Protein AF-A0AB35RAZ9-F1 (afdb_monomer)

Secondary structure (DSSP, 8-state):
-----HHHHT--------HHHHHHHHTHHHH----TT-HHHHHHHHHHHHHHHHHHHHHHTT-

Structure (mmCIF, N/CA/C/O backbone):
data_AF-A0AB35RAZ9-F1
#
_entry.id   AF-A0AB35RAZ9-F1
#
loop_
_atom_site.group_PDB
_atom_site.id
_atom_site.type_symbol
_atom_site.label_atom_id
_atom_site.label_alt_id
_atom_site.label_comp_id
_atom_site.label_asym_id
_atom_site.label_entity_id
_atom_site.label_seq_id
_atom_site.pdbx_PDB_ins_code
_atom_site.Cartn_x
_atom_site.Cartn_y
_atom_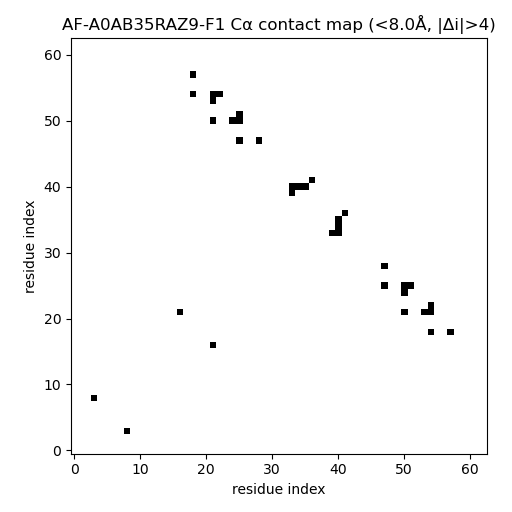site.Cartn_z
_atom_site.occupancy
_atom_site.B_iso_or_equiv
_atom_site.auth_seq_id
_atom_site.auth_comp_id
_atom_site.auth_asym_id
_atom_site.auth_atom_id
_atom_site.pdbx_PDB_model_num
ATOM 1 N N . MET A 1 1 ? 16.876 11.264 -14.975 1.00 49.12 1 MET A N 1
ATOM 2 C CA . MET A 1 1 ? 16.106 11.239 -13.713 1.00 49.12 1 MET A CA 1
ATOM 3 C C . MET A 1 1 ? 16.711 10.103 -12.915 1.00 49.12 1 MET A C 1
ATOM 5 O O . MET A 1 1 ? 16.183 9.008 -12.918 1.00 49.12 1 MET A O 1
ATOM 9 N N . ASP A 1 2 ? 17.863 10.344 -12.302 1.00 56.31 2 ASP A N 1
ATOM 10 C CA . ASP A 1 2 ? 18.594 9.317 -11.556 1.00 56.31 2 ASP A CA 1
ATOM 11 C C . ASP A 1 2 ? 18.514 9.684 -10.085 1.00 56.31 2 ASP A C 1
ATOM 13 O O . ASP A 1 2 ? 19.421 10.318 -9.551 1.00 56.31 2 ASP A O 1
ATOM 17 N N . LYS A 1 3 ? 17.360 9.436 -9.455 1.00 71.31 3 LYS A N 1
ATOM 18 C CA . LYS A 1 3 ? 17.194 9.772 -8.033 1.00 71.31 3 LYS A CA 1
ATOM 19 C C . LYS A 1 3 ? 17.275 8.571 -7.102 1.00 71.31 3 LYS A C 1
ATOM 21 O O . LYS A 1 3 ? 17.640 8.783 -5.954 1.00 71.31 3 LYS A O 1
ATOM 26 N N . TYR A 1 4 ? 17.016 7.357 -7.587 1.00 81.62 4 TYR A N 1
ATOM 27 C CA . TYR A 1 4 ? 17.035 6.145 -6.768 1.00 81.62 4 TYR A CA 1
ATOM 28 C C . TYR A 1 4 ? 17.550 4.960 -7.583 1.00 81.62 4 TYR A C 1
ATOM 30 O O . TYR A 1 4 ? 17.151 4.771 -8.733 1.00 81.62 4 TYR A O 1
ATOM 38 N N . THR A 1 5 ? 18.459 4.183 -6.999 1.00 87.81 5 THR A N 1
ATOM 39 C CA . THR A 1 5 ? 18.870 2.880 -7.532 1.00 87.81 5 THR A CA 1
ATOM 40 C C . THR A 1 5 ? 17.800 1.828 -7.224 1.00 87.81 5 THR A C 1
ATOM 42 O O . THR A 1 5 ? 16.970 2.035 -6.342 1.00 87.81 5 THR A O 1
ATOM 45 N N . LYS A 1 6 ? 17.826 0.665 -7.895 1.00 83.75 6 LYS A N 1
ATOM 46 C CA . LYS A 1 6 ? 16.922 -0.453 -7.545 1.00 83.75 6 LYS A CA 1
ATOM 47 C C . LYS A 1 6 ? 17.028 -0.834 -6.065 1.00 83.75 6 LYS A C 1
ATOM 49 O O . LYS A 1 6 ? 16.015 -0.994 -5.402 1.00 83.75 6 LYS A O 1
ATOM 54 N N . GLN A 1 7 ? 18.252 -0.861 -5.533 1.00 86.38 7 GLN A N 1
ATOM 55 C CA . GLN A 1 7 ? 18.481 -1.117 -4.112 1.00 86.38 7 GLN A CA 1
ATOM 56 C C . GLN A 1 7 ? 17.804 -0.085 -3.208 1.00 86.38 7 GLN A C 1
ATOM 58 O O . GLN A 1 7 ? 17.326 -0.464 -2.147 1.00 86.38 7 GLN A O 1
ATOM 63 N N . ASP A 1 8 ? 17.741 1.186 -3.616 1.00 88.94 8 ASP A N 1
ATOM 64 C CA . ASP A 1 8 ? 17.050 2.224 -2.845 1.00 88.94 8 ASP A CA 1
ATOM 65 C C . ASP A 1 8 ? 15.523 2.050 -2.879 1.00 88.94 8 ASP A C 1
ATOM 67 O O . ASP A 1 8 ? 14.858 2.344 -1.888 1.00 88.94 8 ASP A O 1
ATOM 71 N N . LEU A 1 9 ? 14.965 1.573 -3.999 1.00 86.31 9 LEU A N 1
ATOM 72 C CA . LEU A 1 9 ? 13.525 1.320 -4.158 1.00 86.31 9 LEU A CA 1
ATOM 73 C C . LEU A 1 9 ? 13.053 0.081 -3.384 1.00 86.31 9 LEU A C 1
ATOM 75 O O . LEU A 1 9 ? 11.915 0.049 -2.920 1.00 86.31 9 LEU A O 1
ATOM 79 N N . ASP A 1 10 ? 13.939 -0.897 -3.198 1.00 88.62 10 ASP A N 1
ATOM 80 C CA . ASP A 1 10 ? 13.661 -2.131 -2.455 1.00 88.62 10 ASP A CA 1
ATOM 81 C C . ASP A 1 10 ? 13.763 -1.959 -0.922 1.00 88.62 10 ASP A C 1
ATOM 83 O O . ASP A 1 10 ? 13.494 -2.898 -0.166 1.00 88.62 10 ASP A O 1
ATOM 87 N N . LEU A 1 11 ? 14.154 -0.778 -0.425 1.00 91.88 11 LEU A N 1
ATOM 88 C CA . LEU A 1 11 ? 14.207 -0.501 1.012 1.00 91.88 11 LEU A CA 1
ATOM 89 C C . LEU A 1 11 ? 12.798 -0.388 1.610 1.00 91.88 11 LEU A C 1
ATOM 91 O O . LEU A 1 11 ? 12.012 0.486 1.248 1.00 91.88 11 LEU A O 1
ATOM 95 N N . GLU A 1 12 ? 12.510 -1.213 2.617 1.00 90.56 12 GLU A N 1
ATOM 96 C CA . GLU A 1 12 ? 11.244 -1.166 3.349 1.00 90.56 12 GLU A CA 1
ATOM 97 C C . GLU A 1 12 ? 11.371 -0.380 4.663 1.00 90.56 12 GLU A C 1
ATOM 99 O O . GLU A 1 12 ? 12.254 -0.631 5.486 1.00 90.56 12 GLU A O 1
ATOM 104 N N . ILE A 1 13 ? 10.435 0.547 4.895 1.00 90.50 13 ILE A N 1
ATOM 105 C CA . ILE A 1 13 ? 10.260 1.221 6.185 1.00 90.50 13 ILE A CA 1
ATOM 106 C C .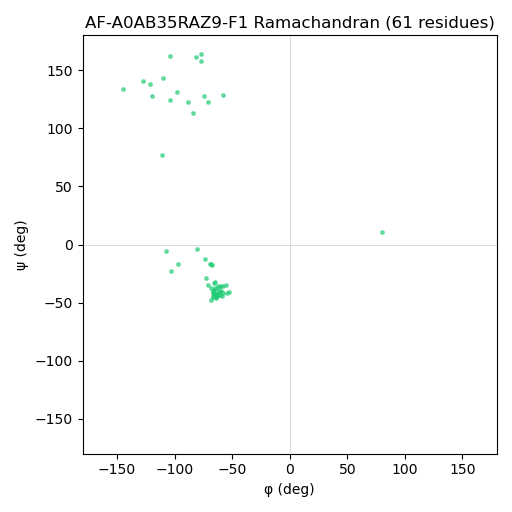 ILE A 1 13 ? 8.811 1.113 6.664 1.00 90.50 13 ILE A C 1
ATOM 108 O O . ILE A 1 13 ? 7.860 1.255 5.898 1.00 90.50 13 ILE A O 1
ATOM 112 N N . SER A 1 14 ? 8.626 0.912 7.968 1.00 90.25 14 SER A N 1
ATOM 113 C CA . SER A 1 14 ? 7.299 0.908 8.589 1.00 90.25 14 SER A CA 1
ATOM 114 C C . SER A 1 14 ? 6.881 2.317 9.015 1.00 90.25 14 SER A C 1
ATOM 116 O O . SER A 1 14 ? 7.545 2.943 9.843 1.00 90.25 14 SER A O 1
ATOM 118 N N . VAL A 1 15 ? 5.738 2.799 8.518 1.00 88.44 15 VAL A N 1
ATOM 119 C CA . VAL A 1 15 ? 5.166 4.112 8.873 1.00 88.44 15 VAL A CA 1
ATOM 120 C C . VAL A 1 15 ? 3.766 3.940 9.463 1.00 88.44 15 VAL A C 1
ATOM 122 O O . VAL A 1 15 ? 2.957 3.153 8.974 1.00 88.44 15 VAL A O 1
ATOM 125 N N . LYS A 1 16 ? 3.448 4.692 10.525 1.00 91.44 16 LYS A N 1
ATOM 126 C CA . LYS A 1 16 ? 2.092 4.732 11.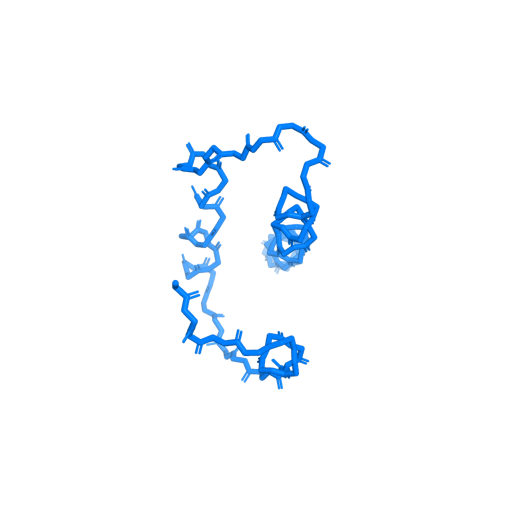092 1.00 91.44 16 LYS A CA 1
ATOM 127 C C . LYS A 1 16 ? 1.237 5.737 10.326 1.00 91.44 16 L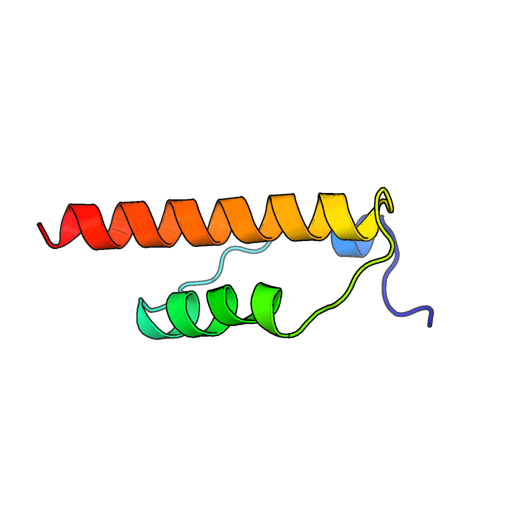YS A C 1
ATOM 129 O O . LYS A 1 16 ? 1.469 6.938 10.433 1.00 91.44 16 LYS A O 1
ATOM 134 N N . LEU A 1 17 ? 0.225 5.244 9.620 1.00 90.06 17 LEU A N 1
ATOM 135 C CA . LEU A 1 17 ? -0.717 6.058 8.852 1.00 90.06 17 LEU A CA 1
ATOM 136 C C . LEU A 1 17 ? -2.108 6.053 9.494 1.00 90.06 17 LEU A C 1
ATOM 138 O O . LEU A 1 17 ? -2.562 5.039 10.032 1.00 90.06 17 LEU A O 1
ATOM 142 N N . LYS A 1 18 ? -2.805 7.191 9.437 1.00 92.62 18 LYS A N 1
ATOM 143 C CA . LYS A 1 18 ? -4.232 7.287 9.775 1.00 92.62 18 LYS A CA 1
ATOM 144 C C . LYS A 1 18 ? -5.072 6.839 8.579 1.00 92.62 18 LYS A C 1
ATOM 146 O O . LYS A 1 18 ? -4.632 6.896 7.436 1.00 92.62 18 LYS A O 1
ATOM 151 N N . LEU A 1 19 ? -6.340 6.500 8.831 1.00 90.06 19 LEU A N 1
ATOM 152 C CA . LEU A 1 19 ? -7.299 6.161 7.770 1.00 90.06 19 LEU A CA 1
ATOM 153 C C . LEU A 1 19 ? -7.379 7.245 6.680 1.00 90.06 19 LEU A C 1
ATOM 155 O O . LEU A 1 19 ? -7.437 6.926 5.500 1.00 90.06 19 LEU A O 1
ATOM 159 N N . ARG A 1 20 ? -7.353 8.525 7.074 1.00 92.81 20 ARG A N 1
ATOM 160 C CA . ARG 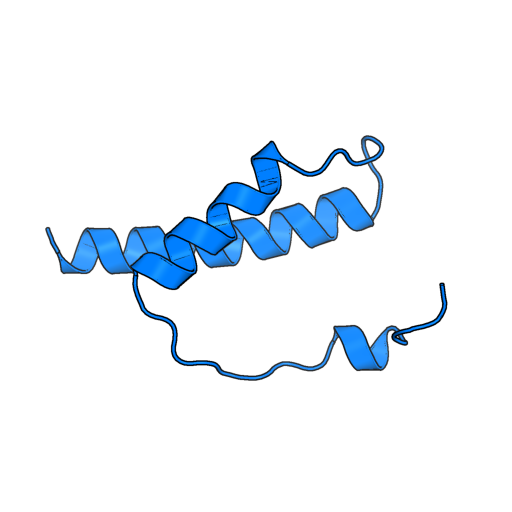A 1 20 ? -7.353 9.646 6.123 1.00 92.81 20 ARG A CA 1
ATOM 161 C C . ARG A 1 20 ? -6.135 9.620 5.199 1.00 92.81 20 ARG A C 1
ATOM 163 O O . ARG A 1 20 ? -6.288 9.899 4.019 1.00 92.81 20 ARG A O 1
ATOM 170 N N . ASP A 1 21 ? -4.965 9.280 5.730 1.00 92.31 21 ASP A N 1
ATOM 171 C CA . ASP A 1 21 ? -3.722 9.258 4.958 1.00 92.31 21 ASP A CA 1
ATOM 172 C C . ASP A 1 21 ? -3.787 8.148 3.895 1.00 92.31 21 ASP A C 1
ATOM 174 O O . ASP A 1 21 ? -3.457 8.382 2.738 1.00 92.31 21 ASP A O 1
ATOM 178 N N . LEU A 1 22 ? -4.332 6.977 4.250 1.00 90.25 22 LEU A N 1
ATOM 179 C CA . LEU A 1 22 ? -4.549 5.870 3.309 1.00 90.25 22 LEU A CA 1
ATOM 180 C C . LEU A 1 22 ? -5.560 6.205 2.200 1.00 90.25 22 LEU A C 1
ATOM 182 O O . LEU A 1 22 ? -5.345 5.826 1.056 1.00 90.25 22 LEU A O 1
ATOM 186 N N . ILE A 1 23 ? -6.635 6.941 2.512 1.00 89.56 23 ILE A N 1
ATOM 187 C CA . ILE A 1 23 ? -7.614 7.387 1.502 1.00 89.56 23 ILE A CA 1
ATOM 188 C C . ILE A 1 23 ? -6.960 8.342 0.496 1.00 89.56 23 ILE A C 1
ATOM 190 O O . ILE A 1 23 ? -7.184 8.216 -0.702 1.00 89.56 23 ILE A O 1
ATOM 194 N N . ILE A 1 24 ? -6.129 9.274 0.968 1.00 89.56 24 ILE A N 1
ATOM 195 C CA . ILE A 1 24 ? -5.420 10.205 0.080 1.00 89.56 24 ILE A CA 1
ATOM 196 C C . ILE A 1 24 ? -4.463 9.438 -0.840 1.00 89.56 24 ILE A C 1
ATOM 198 O O . ILE A 1 24 ? -4.423 9.709 -2.036 1.00 89.56 24 ILE A O 1
ATOM 202 N N . LEU A 1 25 ? -3.725 8.460 -0.304 1.00 87.25 25 LEU A N 1
ATOM 203 C CA . LEU A 1 25 ? -2.795 7.651 -1.096 1.00 87.25 25 LEU A CA 1
ATOM 204 C C . LEU A 1 25 ? -3.509 6.796 -2.155 1.00 87.25 25 LEU A C 1
ATOM 206 O O . LEU A 1 25 ? -2.966 6.628 -3.242 1.00 87.25 25 LEU A O 1
ATOM 210 N N . SER A 1 26 ? -4.736 6.329 -1.891 1.00 84.75 26 SER A N 1
ATOM 211 C CA . SER A 1 26 ? -5.528 5.598 -2.895 1.00 84.75 26 SER A CA 1
ATOM 212 C C . SER A 1 26 ? -5.976 6.450 -4.092 1.00 84.75 26 SER A C 1
ATOM 214 O O . SER A 1 26 ? -6.299 5.900 -5.134 1.00 84.75 26 SER A O 1
ATOM 216 N N . TRP A 1 27 ? -5.962 7.786 -4.002 1.00 83.81 27 TRP A N 1
ATOM 217 C CA . TRP A 1 27 ? -6.322 8.650 -5.140 1.00 83.81 27 TRP A CA 1
ATOM 218 C C . TRP A 1 27 ? -5.245 8.707 -6.231 1.00 83.81 27 TRP A C 1
ATOM 220 O O . TRP A 1 27 ? -5.496 9.222 -7.321 1.00 83.81 27 TRP A O 1
ATOM 230 N N . GLY A 1 28 ? -4.038 8.203 -5.949 1.00 73.25 28 GLY A N 1
ATOM 231 C CA . GLY A 1 28 ? -2.916 8.252 -6.883 1.00 73.25 28 GLY A CA 1
ATOM 232 C C . GLY A 1 28 ? -3.214 7.579 -8.225 1.00 73.25 28 GLY A C 1
ATOM 233 O O . GLY A 1 28 ? -2.791 8.096 -9.254 1.00 73.25 28 GLY A O 1
ATOM 234 N N . HIS A 1 29 ? -3.987 6.488 -8.239 1.00 64.00 29 HIS A N 1
ATOM 235 C CA . HIS A 1 29 ? -4.286 5.731 -9.460 1.00 64.00 29 HIS A CA 1
ATOM 236 C C . HIS A 1 29 ? -5.113 6.532 -10.475 1.00 64.00 29 HIS A C 1
ATOM 238 O O . HIS A 1 29 ? -4.851 6.478 -11.671 1.00 64.00 29 HIS A O 1
ATOM 244 N N . GLU A 1 30 ? -6.064 7.354 -10.017 1.00 62.22 30 GLU A N 1
ATOM 245 C CA . GLU A 1 30 ? -6.882 8.184 -10.917 1.00 62.22 30 GLU A CA 1
ATOM 246 C C . GLU A 1 30 ? -6.079 9.316 -11.581 1.00 62.22 30 GLU A C 1
ATOM 248 O O . GLU A 1 30 ? -6.527 9.902 -12.566 1.00 62.22 30 GLU A O 1
ATOM 253 N N . SER A 1 31 ? -4.897 9.637 -11.047 1.00 67.44 31 SER A N 1
ATOM 254 C CA . SER A 1 31 ? -4.095 10.790 -11.471 1.00 67.44 31 SER A CA 1
ATOM 255 C C . SER A 1 31 ? -2.839 10.424 -12.267 1.00 67.44 31 SER A C 1
ATOM 257 O O . SER A 1 31 ? -2.155 11.331 -12.747 1.00 67.44 31 SER A O 1
ATOM 259 N N . VAL A 1 32 ? -2.509 9.135 -12.417 1.00 71.94 32 VAL A N 1
ATOM 260 C CA . VAL A 1 32 ? -1.277 8.686 -13.085 1.00 71.94 32 VAL A CA 1
ATOM 261 C C . VAL A 1 32 ? -1.610 7.824 -14.302 1.00 71.94 32 VAL A C 1
ATOM 263 O O . VAL A 1 32 ? -2.352 6.854 -14.215 1.00 71.94 32 VAL A O 1
ATOM 266 N N . SER A 1 33 ? -1.043 8.185 -15.455 1.00 75.88 33 SER A N 1
ATOM 267 C CA . SER A 1 33 ? -1.145 7.410 -16.693 1.00 75.88 33 SER A CA 1
ATOM 268 C C . SER A 1 33 ? 0.171 6.683 -16.944 1.00 75.88 33 SER A C 1
ATOM 270 O O . SER A 1 33 ? 1.212 7.330 -17.060 1.00 75.88 33 SER A O 1
ATOM 272 N N . PHE A 1 34 ? 0.110 5.361 -17.090 1.00 80.38 34 PHE A N 1
ATOM 273 C CA . PHE A 1 34 ? 1.251 4.519 -17.459 1.00 80.38 34 PHE A CA 1
ATOM 274 C C . PHE A 1 34 ? 1.166 4.075 -18.920 1.00 80.38 34 PHE A C 1
ATOM 276 O O . PHE A 1 34 ? 0.103 4.134 -19.546 1.00 80.38 34 PHE A O 1
ATOM 283 N N . VAL A 1 35 ? 2.295 3.633 -19.474 1.00 81.62 35 VAL A N 1
ATOM 284 C CA . VAL A 1 35 ? 2.299 2.921 -20.755 1.00 81.62 35 VAL A CA 1
ATOM 285 C C . VAL A 1 35 ? 1.756 1.510 -20.499 1.00 81.62 35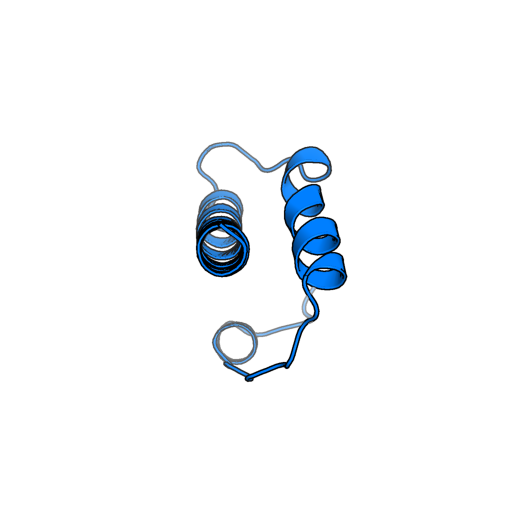 VAL A C 1
ATOM 287 O O . VAL A 1 35 ? 2.278 0.837 -19.613 1.00 81.62 35 VAL A O 1
ATOM 290 N N . PRO A 1 36 ? 0.745 1.034 -21.248 1.00 79.81 36 PRO A N 1
ATOM 291 C CA . PRO A 1 36 ? 0.195 -0.300 -21.030 1.00 79.81 36 PRO A CA 1
ATOM 292 C C . PRO A 1 36 ? 1.263 -1.393 -21.158 1.00 79.81 36 PRO A C 1
ATOM 294 O O . PRO A 1 36 ? 1.963 -1.468 -22.171 1.00 79.81 36 PRO A O 1
ATOM 297 N N . GLY A 1 37 ? 1.353 -2.257 -20.150 1.00 83.56 37 GLY A N 1
ATOM 298 C CA . GLY A 1 37 ? 2.308 -3.360 -20.078 1.00 83.56 37 GLY A CA 1
ATOM 299 C C . GLY A 1 37 ? 3.718 -2.960 -19.641 1.00 83.56 37 GLY A C 1
ATOM 300 O O . GLY A 1 37 ? 4.626 -3.780 -19.778 1.00 83.56 37 GLY A O 1
ATOM 301 N N . SER A 1 38 ? 3.925 -1.732 -19.154 1.00 87.81 38 SER A N 1
ATOM 302 C CA . SER A 1 38 ? 5.225 -1.309 -18.627 1.00 87.81 38 SER A CA 1
ATOM 303 C C . SER A 1 38 ? 5.487 -1.867 -17.223 1.00 87.81 38 SER A C 1
ATOM 305 O O . SER A 1 38 ? 4.557 -2.228 -16.498 1.00 87.81 38 SER A O 1
ATOM 307 N N . GLU A 1 39 ? 6.762 -1.952 -16.831 1.00 86.12 39 GLU A N 1
ATOM 308 C CA . GLU A 1 39 ? 7.145 -2.405 -15.485 1.00 86.12 39 GLU A CA 1
ATOM 309 C C . GLU A 1 39 ? 6.585 -1.463 -14.407 1.00 86.12 39 GLU A C 1
ATOM 311 O O . GLU A 1 39 ? 6.088 -1.921 -13.383 1.00 86.12 39 GLU A O 1
ATOM 316 N N . GLU A 1 40 ? 6.548 -0.157 -14.679 1.00 84.50 40 GLU A N 1
ATOM 317 C CA . GLU A 1 40 ? 6.016 0.856 -13.766 1.00 84.50 40 GLU A CA 1
ATOM 318 C C . GLU A 1 40 ? 4.507 0.702 -13.529 1.00 84.50 40 GLU A C 1
ATOM 320 O O . GLU A 1 40 ? 4.033 0.969 -12.426 1.00 84.50 40 GLU A O 1
ATOM 325 N N . GLU A 1 41 ? 3.745 0.239 -14.531 1.00 86.50 41 GLU A N 1
ATOM 326 C CA . GLU A 1 41 ? 2.324 -0.084 -14.352 1.00 86.50 41 GLU A CA 1
ATOM 327 C C . GLU A 1 41 ? 2.151 -1.232 -13.346 1.00 86.50 41 GLU A C 1
ATOM 329 O O . GLU A 1 41 ? 1.277 -1.181 -12.478 1.00 86.50 41 GLU A O 1
ATOM 334 N N . ALA A 1 42 ? 2.992 -2.265 -13.449 1.00 86.88 42 ALA A N 1
ATOM 335 C CA . ALA A 1 42 ? 2.954 -3.414 -12.551 1.00 86.88 42 ALA A CA 1
ATOM 336 C C . ALA A 1 42 ? 3.390 -3.033 -11.127 1.00 86.88 42 ALA A C 1
ATOM 338 O O . ALA A 1 42 ? 2.672 -3.331 -10.173 1.00 86.88 42 ALA A O 1
ATOM 339 N N . GLU A 1 43 ? 4.507 -2.312 -10.986 1.00 87.88 43 GLU A N 1
ATOM 340 C CA . GLU A 1 43 ? 5.001 -1.816 -9.694 1.00 87.88 43 GLU A CA 1
ATOM 341 C C . GLU A 1 43 ? 3.962 -0.931 -8.992 1.00 87.88 43 GLU A C 1
ATOM 343 O O . GLU A 1 43 ? 3.730 -1.059 -7.784 1.00 87.88 43 GLU A O 1
ATOM 348 N N . PHE A 1 44 ? 3.287 -0.062 -9.749 1.00 87.75 44 PHE A N 1
ATOM 349 C CA . PHE A 1 44 ? 2.237 0.794 -9.213 1.00 87.75 44 PHE A CA 1
ATOM 350 C C . PHE A 1 44 ? 1.013 -0.008 -8.764 1.00 87.75 44 PHE A C 1
ATOM 352 O O . PHE A 1 44 ? 0.512 0.206 -7.658 1.00 87.75 44 PHE A O 1
ATOM 359 N N . ARG A 1 45 ? 0.556 -0.963 -9.582 1.00 86.69 45 ARG A N 1
ATOM 360 C CA . ARG A 1 45 ? -0.581 -1.836 -9.252 1.00 86.69 45 ARG A CA 1
ATOM 361 C C . ARG A 1 45 ? -0.319 -2.651 -7.983 1.00 86.69 45 ARG A C 1
ATOM 363 O O . ARG A 1 45 ? -1.207 -2.789 -7.141 1.00 86.69 45 ARG A O 1
ATOM 370 N N . ASP A 1 46 ? 0.904 -3.145 -7.810 1.00 89.62 46 ASP A N 1
ATOM 371 C CA . ASP A 1 46 ? 1.308 -3.874 -6.606 1.00 89.62 46 ASP A CA 1
ATOM 372 C C . ASP A 1 46 ? 1.330 -2.971 -5.363 1.00 89.62 46 ASP A C 1
ATOM 374 O O . ASP A 1 46 ? 0.931 -3.392 -4.271 1.00 89.62 46 ASP A O 1
ATOM 378 N N . ALA A 1 47 ? 1.776 -1.719 -5.500 1.00 89.31 47 ALA A N 1
ATOM 379 C CA . ALA A 1 47 ? 1.732 -0.739 -4.416 1.00 89.31 47 ALA A CA 1
ATOM 380 C C . ALA A 1 47 ? 0.288 -0.365 -4.033 1.00 89.31 47 ALA A C 1
ATOM 382 O O . ALA A 1 47 ? -0.035 -0.278 -2.844 1.00 89.31 47 ALA A O 1
ATOM 383 N N . GLU A 1 48 ? -0.593 -0.200 -5.017 1.00 88.19 48 GLU A N 1
ATOM 384 C CA . GLU A 1 48 ? -2.011 0.103 -4.813 1.00 88.19 48 GLU A CA 1
ATOM 385 C C . GLU A 1 48 ? -2.740 -1.035 -4.093 1.00 88.19 48 GLU A C 1
ATOM 387 O O . GLU A 1 48 ? -3.413 -0.799 -3.086 1.00 88.19 48 GLU A O 1
ATOM 392 N N . ALA A 1 49 ? -2.520 -2.284 -4.515 1.00 90.62 49 ALA A N 1
ATOM 393 C CA . ALA A 1 49 ? -3.116 -3.456 -3.876 1.00 90.62 49 ALA A CA 1
ATOM 394 C C . ALA A 1 49 ? -2.800 -3.533 -2.368 1.00 90.62 49 ALA A C 1
ATOM 396 O O . ALA A 1 49 ? -3.647 -3.939 -1.565 1.00 90.62 49 ALA A O 1
ATOM 397 N N . LYS A 1 50 ? -1.602 -3.093 -1.951 1.00 91.25 50 LYS A N 1
ATOM 398 C CA . LYS A 1 50 ? -1.222 -3.006 -0.528 1.00 91.25 50 LYS A CA 1
ATOM 399 C C . LYS A 1 50 ? -2.050 -1.952 0.219 1.00 91.25 50 LYS A C 1
ATOM 401 O O . LYS A 1 50 ? -2.480 -2.203 1.349 1.00 91.25 50 LYS A O 1
ATOM 406 N N . ILE A 1 51 ? -2.296 -0.792 -0.393 1.00 91.06 51 ILE A N 1
ATOM 407 C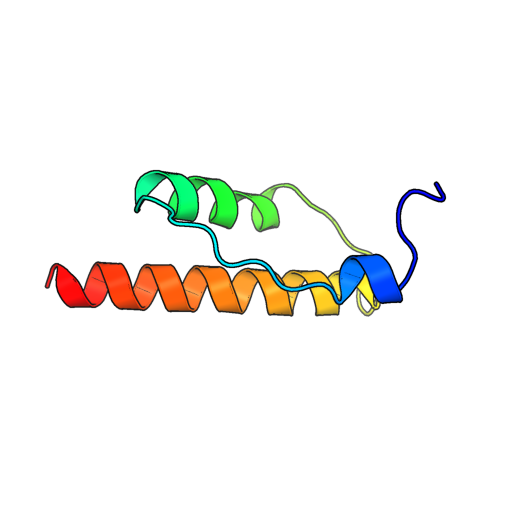 CA . ILE A 1 51 ? -3.117 0.286 0.186 1.00 91.06 51 ILE A CA 1
ATOM 408 C C . ILE A 1 51 ? -4.579 -0.162 0.296 1.00 91.06 51 ILE A C 1
ATOM 410 O O . ILE A 1 51 ? -5.195 0.014 1.352 1.00 91.06 51 ILE A O 1
ATOM 414 N N . ASP A 1 52 ? -5.115 -0.803 -0.740 1.00 90.25 52 ASP A N 1
ATOM 415 C CA . ASP A 1 52 ? -6.485 -1.317 -0.751 1.00 90.25 52 ASP A CA 1
ATOM 416 C C . ASP A 1 52 ? -6.712 -2.388 0.315 1.00 90.25 52 ASP A C 1
ATOM 418 O O . ASP A 1 52 ? -7.702 -2.334 1.053 1.00 90.25 52 ASP A O 1
ATOM 422 N N . ALA A 1 53 ? -5.769 -3.318 0.478 1.00 91.75 53 ALA A N 1
ATOM 423 C CA . ALA A 1 53 ? -5.819 -4.315 1.544 1.00 91.75 53 ALA A CA 1
ATOM 424 C C . ALA A 1 53 ? -5.797 -3.669 2.944 1.00 91.75 53 ALA A C 1
ATOM 426 O O . ALA A 1 53 ? -6.548 -4.076 3.846 1.00 91.75 53 ALA A O 1
ATOM 427 N N . ALA A 1 54 ? -4.982 -2.626 3.136 1.00 91.81 54 ALA A N 1
ATOM 428 C CA . ALA A 1 54 ? -4.942 -1.868 4.385 1.00 91.81 54 ALA A CA 1
ATOM 429 C C . ALA A 1 54 ? -6.272 -1.138 4.653 1.00 91.81 54 ALA A C 1
ATOM 431 O O . ALA A 1 54 ? -6.800 -1.195 5.770 1.00 91.81 54 ALA A O 1
ATOM 432 N N . LEU A 1 55 ? -6.860 -0.508 3.631 1.00 91.56 55 LEU A N 1
ATOM 433 C CA . LEU A 1 55 ? -8.171 0.142 3.718 1.00 91.56 55 LEU A CA 1
ATOM 434 C C . LEU A 1 55 ? -9.289 -0.860 4.017 1.00 91.56 55 LEU A C 1
ATOM 436 O O . LEU A 1 55 ? -10.122 -0.591 4.886 1.00 91.56 55 LEU A O 1
ATOM 440 N N . ALA A 1 56 ? -9.305 -2.017 3.353 1.00 91.50 56 ALA A N 1
ATOM 441 C CA . ALA A 1 56 ? -10.268 -3.087 3.605 1.00 91.50 56 ALA A CA 1
ATOM 442 C C . ALA A 1 56 ? -10.192 -3.575 5.058 1.00 91.50 56 ALA A C 1
A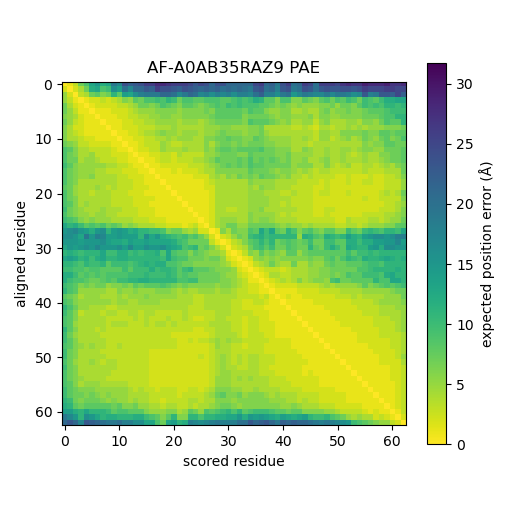TOM 444 O O . ALA A 1 56 ? -11.217 -3.668 5.734 1.00 91.50 56 ALA A O 1
ATOM 445 N N . THR A 1 57 ? -8.979 -3.775 5.580 1.00 91.62 57 THR A N 1
ATOM 446 C CA . THR A 1 57 ? -8.751 -4.163 6.981 1.00 91.62 57 THR A CA 1
ATOM 447 C C . THR A 1 57 ? -9.286 -3.115 7.959 1.00 91.62 57 THR A C 1
ATOM 449 O O . THR A 1 57 ? -9.922 -3.457 8.956 1.00 91.62 57 THR A O 1
ATOM 452 N N . LEU A 1 58 ? -9.054 -1.825 7.697 1.00 88.56 58 LEU A N 1
ATOM 453 C CA . LEU A 1 58 ? -9.567 -0.750 8.553 1.00 88.56 58 LEU A CA 1
ATOM 454 C C . LEU A 1 58 ? -11.089 -0.611 8.481 1.00 88.56 58 LEU A C 1
ATOM 456 O O . LEU A 1 58 ? -11.720 -0.355 9.506 1.00 88.56 58 LEU A O 1
ATOM 460 N N . ARG A 1 59 ? -11.684 -0.794 7.297 1.00 87.88 59 ARG A N 1
ATOM 461 C CA . ARG A 1 59 ? -13.143 -0.802 7.115 1.00 87.88 59 ARG A CA 1
ATOM 462 C C . ARG A 1 59 ? -13.780 -1.969 7.868 1.00 87.88 59 ARG A C 1
ATOM 464 O O . ARG A 1 59 ? -14.742 -1.744 8.592 1.00 87.88 59 ARG A O 1
ATOM 471 N N . ALA A 1 60 ? -13.200 -3.165 7.775 1.00 90.50 60 ALA A N 1
ATOM 472 C CA . ALA A 1 60 ? -13.670 -4.350 8.491 1.00 90.50 60 ALA A CA 1
ATOM 473 C C . ALA A 1 60 ? -13.593 -4.192 10.018 1.00 90.50 60 ALA A C 1
ATOM 475 O O . ALA A 1 60 ? -14.489 -4.636 10.716 1.00 90.50 60 ALA A O 1
ATOM 476 N N . LYS A 1 61 ? -12.571 -3.505 10.547 1.00 86.75 61 LYS A N 1
ATOM 477 C CA . LYS A 1 61 ? -12.459 -3.201 11.991 1.00 86.75 61 LYS A CA 1
ATOM 478 C C . LYS A 1 61 ? -13.500 -2.207 12.511 1.00 86.75 61 LYS A C 1
ATOM 480 O O . LYS A 1 61 ? -13.626 -2.047 13.721 1.00 86.75 61 LYS A O 1
ATOM 485 N N . ARG A 1 62 ? -14.154 -1.469 11.613 1.00 77.38 62 ARG A N 1
ATOM 486 C CA . ARG A 1 62 ? -15.187 -0.482 11.945 1.00 77.38 62 ARG A CA 1
ATOM 487 C C . ARG A 1 62 ? -16.607 -1.053 11.797 1.00 77.38 62 ARG A C 1
ATOM 489 O O . ARG A 1 62 ? -17.531 -0.420 12.303 1.00 77.38 62 ARG A O 1
ATOM 496 N N . ALA A 1 63 ? -16.761 -2.171 11.085 1.00 61.69 63 ALA A N 1
ATOM 497 C CA . ALA A 1 63 ? -18.014 -2.913 10.942 1.00 61.69 63 ALA A CA 1
ATOM 498 C C . ALA A 1 63 ? -18.294 -3.749 12.198 1.00 61.69 63 ALA A C 1
ATOM 500 O O . ALA A 1 63 ? -19.488 -3.861 12.546 1.00 61.69 63 ALA A O 1
#

Mean predicted aligned error: 5.75 Å

Sequence (63 aa):
MDKYTKQDLDLEISVKLKLRDLIILSWGHESVS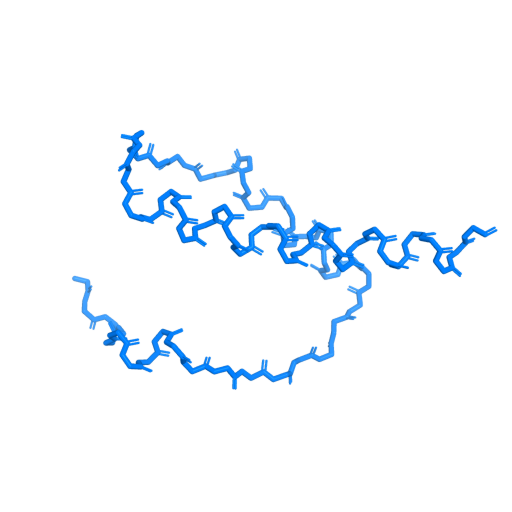FVPGSEEEAEFRDAEAKIDAALATLRAKRA

Organism: NCBI:txid129138

pLDDT: mean 84.47, std 9.46, range [49.12, 92.81]

Solvent-accessible surface area (backbone atoms only — not comparable to full-atom values): 4153 Å² total; per-residue (Å²): 139,87,85,70,54,72,73,61,71,70,60,86,81,92,77,95,73,54,74,69,55,54,56,58,60,64,52,51,65,86,74,57,87,67,62,90,91,37,70,68,45,53,57,48,52,57,55,46,54,53,52,51,53,53,51,51,52,55,52,60,76,72,108

Foldseek 3Di:
DCDDDPVRVPDDDDDDDDLVRLVVVLCVVVVDDDDPPDPVVVVVVVVNVVSVVVNVVVVVVVD

Radius of gyration: 13.89 Å; Cα contacts (8 Å, |Δi|>4): 18; chains: 1; bounding box: 37×16×33 Å